Protein AF-A0A2N1LFF6-F1 (afdb_monomer_lite)

Organism: NCBI:txid588596

Foldseek 3Di:
DDPPDPDDDDDDDPVRCVVQQHDDQDDDDPPDDGDDCVNVCSQVCQVVLLVVVVVLLLVPDPDPVVNVVVVVVVVVVVVVVVVVVVVVPDPDDDDDDPPPPPPPPDTSNVSVVVCVVVVRDRPPPVVVVVVVVVVVVVVVVVDPDDPPDDDDD

pLDDT: mean 72.13, std 18.78, range [33.66, 93.94]

Structure (mmCIF, N/CA/C/O backbone):
data_AF-A0A2N1LFF6-F1
#
_entry.id   AF-A0A2N1LFF6-F1
#
loop_
_atom_site.group_PDB
_atom_site.id
_atom_site.type_symbol
_atom_site.label_atom_id
_atom_site.label_alt_id
_atom_site.label_comp_id
_atom_site.label_asym_id
_atom_site.label_entity_id
_atom_site.label_seq_id
_atom_site.pdbx_PDB_ins_code
_atom_site.Cartn_x
_atom_site.Cartn_y
_atom_site.Cartn_z
_atom_site.occupancy
_atom_site.B_iso_or_equiv
_atom_site.auth_seq_id
_atom_site.auth_comp_id
_atom_site.auth_asym_id
_atom_site.auth_atom_id
_atom_site.pdbx_PDB_model_num
ATOM 1 N N . MET A 1 1 ? 0.855 -41.892 -0.087 1.00 40.00 1 MET A N 1
ATOM 2 C CA . MET A 1 1 ? 0.167 -40.890 0.758 1.00 40.00 1 MET A CA 1
ATOM 3 C C . MET A 1 1 ? 0.010 -39.610 -0.053 1.00 40.00 1 MET A C 1
ATOM 5 O O . MET A 1 1 ? 1.020 -39.040 -0.440 1.00 40.00 1 MET A O 1
ATOM 9 N N . LYS A 1 2 ? -1.216 -39.199 -0.403 1.00 41.91 2 LYS A N 1
ATOM 10 C CA . LYS A 1 2 ? -1.457 -37.886 -1.027 1.00 41.91 2 LYS A CA 1
ATOM 11 C C . LYS A 1 2 ? -1.597 -36.867 0.102 1.00 41.91 2 LYS A C 1
ATOM 13 O O . LYS A 1 2 ? -2.499 -37.007 0.920 1.00 41.91 2 LYS A O 1
ATOM 18 N N . ALA A 1 3 ? -0.694 -35.893 0.173 1.00 51.50 3 ALA A N 1
ATOM 19 C CA . ALA A 1 3 ? -0.826 -34.785 1.109 1.00 51.50 3 ALA A CA 1
ATOM 20 C C . ALA A 1 3 ? -2.048 -33.949 0.701 1.00 51.50 3 ALA A C 1
ATOM 22 O O . ALA A 1 3 ? -2.052 -33.303 -0.345 1.00 51.50 3 ALA A O 1
ATOM 23 N N . GLN A 1 4 ? -3.105 -34.007 1.505 1.00 53.53 4 GLN A N 1
ATOM 24 C CA . GLN A 1 4 ? -4.295 -33.179 1.351 1.00 53.53 4 GLN A CA 1
ATOM 25 C C . GLN A 1 4 ? -3.983 -31.807 1.962 1.00 53.53 4 GLN A C 1
ATOM 27 O O . GLN A 1 4 ? -4.332 -31.521 3.104 1.00 53.53 4 GLN A O 1
ATOM 32 N N . SER A 1 5 ? -3.248 -30.960 1.235 1.00 59.81 5 SER A N 1
ATOM 33 C CA . SER A 1 5 ? -3.122 -29.562 1.638 1.00 59.81 5 SER A CA 1
ATOM 34 C C . SER A 1 5 ? -4.411 -28.837 1.244 1.00 59.81 5 SER A C 1
ATOM 36 O O . SER A 1 5 ? -4.750 -28.699 0.073 1.00 59.81 5 SER A O 1
ATOM 38 N N . ASN A 1 6 ? -5.153 -28.347 2.238 1.00 60.97 6 ASN A N 1
ATOM 39 C CA . ASN A 1 6 ? -6.302 -27.449 2.050 1.00 60.97 6 ASN A CA 1
ATOM 40 C C . ASN A 1 6 ? -5.851 -26.028 1.629 1.00 60.97 6 ASN A C 1
ATOM 42 O O . ASN A 1 6 ? -6.483 -25.025 1.957 1.00 60.97 6 ASN A O 1
ATOM 46 N N . TYR A 1 7 ? -4.709 -25.914 0.945 1.00 63.16 7 TYR A N 1
ATOM 47 C CA . TYR A 1 7 ? -4.131 -24.637 0.558 1.00 63.16 7 TYR A CA 1
ATOM 48 C C . TYR A 1 7 ? -4.696 -24.228 -0.799 1.00 63.16 7 TYR A C 1
ATOM 50 O O . TYR A 1 7 ? -4.198 -24.620 -1.854 1.00 63.16 7 TYR A O 1
ATOM 58 N N . LYS A 1 8 ? -5.770 -23.435 -0.780 1.00 69.69 8 LYS A N 1
ATOM 59 C CA . LYS A 1 8 ? -6.286 -22.811 -1.999 1.00 69.69 8 LYS A CA 1
ATOM 60 C C . LYS A 1 8 ? -5.282 -21.752 -2.455 1.00 69.69 8 LYS A C 1
ATOM 62 O O . LYS A 1 8 ? -5.213 -20.668 -1.876 1.00 69.69 8 LYS A O 1
ATOM 67 N N . ALA A 1 9 ? -4.496 -22.080 -3.477 1.00 67.75 9 ALA A N 1
ATOM 68 C CA . ALA A 1 9 ? -3.595 -21.127 -4.107 1.00 67.75 9 ALA A CA 1
ATOM 69 C C . ALA A 1 9 ? -4.382 -19.885 -4.568 1.00 67.75 9 ALA A C 1
ATOM 71 O O . ALA A 1 9 ? -5.473 -19.992 -5.135 1.00 67.75 9 ALA A O 1
ATOM 72 N N . ARG A 1 10 ? -3.841 -18.699 -4.273 1.00 74.81 10 ARG A N 1
ATOM 73 C CA . ARG A 1 10 ? -4.396 -17.416 -4.710 1.00 74.81 10 ARG A CA 1
ATOM 74 C C . ARG A 1 10 ? -3.592 -16.947 -5.911 1.00 74.81 10 ARG A C 1
ATOM 76 O O . ARG A 1 10 ? -2.392 -16.729 -5.790 1.00 74.81 10 ARG A O 1
ATOM 83 N N . TYR A 1 11 ? -4.257 -16.812 -7.049 1.00 84.12 11 TYR A N 1
ATOM 84 C CA . TYR A 1 11 ? -3.649 -16.348 -8.291 1.00 84.12 11 TYR A CA 1
ATOM 85 C C . TYR A 1 11 ? -4.086 -14.911 -8.575 1.00 84.12 11 TYR A C 1
ATOM 87 O O . TYR A 1 11 ? -5.215 -14.527 -8.268 1.00 84.12 11 TYR A O 1
ATOM 95 N N . ILE A 1 12 ? -3.194 -14.130 -9.175 1.00 85.19 12 ILE A N 1
ATOM 96 C CA . ILE A 1 12 ? -3.462 -12.796 -9.712 1.00 85.19 12 ILE A CA 1
ATOM 97 C C . ILE A 1 12 ? -2.882 -12.749 -11.126 1.00 85.19 12 ILE A C 1
ATOM 99 O O . ILE A 1 12 ? -1.797 -13.286 -11.357 1.00 85.19 12 ILE A O 1
ATOM 103 N N . CYS A 1 13 ? -3.606 -12.176 -12.088 1.00 91.81 13 CYS A N 1
ATOM 104 C CA . CYS A 1 13 ? -3.048 -11.995 -13.426 1.00 91.81 13 CYS A CA 1
ATOM 105 C C . CYS A 1 13 ? -2.014 -10.859 -13.431 1.00 91.81 13 CYS A C 1
ATOM 107 O O . CYS A 1 13 ? -2.028 -9.992 -12.555 1.00 91.81 13 CYS A O 1
ATOM 109 N N . CYS A 1 14 ? -1.139 -10.858 -14.437 1.00 88.31 14 CYS A N 1
ATOM 110 C CA . CYS A 1 14 ? -0.103 -9.843 -14.619 1.00 88.31 14 CYS A CA 1
ATOM 111 C C . CYS A 1 14 ? -0.672 -8.417 -14.604 1.00 88.31 14 CYS A C 1
ATOM 113 O O . CYS A 1 14 ? -0.191 -7.582 -13.844 1.00 88.31 14 CYS A O 1
ATOM 115 N N . ASP A 1 15 ? -1.756 -8.175 -15.343 1.00 87.50 15 ASP A N 1
ATOM 116 C CA . ASP A 1 15 ? -2.363 -6.844 -15.446 1.00 87.50 15 ASP A CA 1
ATOM 117 C C . ASP A 1 15 ? -2.910 -6.351 -14.099 1.00 87.50 15 ASP A C 1
ATOM 119 O O . ASP A 1 15 ? -2.725 -5.195 -13.720 1.00 87.50 15 ASP A O 1
ATOM 123 N N . CYS A 1 16 ? -3.568 -7.230 -13.334 1.00 88.50 16 CYS A N 1
ATOM 124 C CA . CYS A 1 16 ? -4.052 -6.887 -11.998 1.00 88.50 16 CYS A CA 1
ATOM 125 C C . CYS A 1 16 ? -2.901 -6.677 -11.012 1.00 88.50 16 CYS A C 1
ATOM 127 O O . CYS A 1 16 ? -3.003 -5.808 -10.151 1.00 88.50 16 CYS A O 1
ATOM 129 N N . TYR A 1 17 ? -1.827 -7.460 -11.121 1.00 88.94 17 TYR A N 1
ATOM 130 C CA . TYR A 1 17 ? -0.636 -7.294 -10.295 1.00 88.94 17 TYR A CA 1
ATOM 131 C C . TYR A 1 17 ? -0.012 -5.913 -10.514 1.00 88.94 17 TYR A C 1
ATOM 133 O O . TYR A 1 17 ? 0.189 -5.181 -9.547 1.00 88.94 17 TYR A O 1
ATOM 141 N N . GLU A 1 18 ? 0.193 -5.510 -11.770 1.00 87.56 18 GLU A N 1
ATOM 142 C CA . GLU A 1 18 ? 0.761 -4.197 -12.091 1.00 87.56 18 GLU A CA 1
ATOM 143 C C . GLU A 1 18 ? -0.175 -3.042 -11.718 1.00 87.56 18 GLU A C 1
ATOM 145 O O . GLU A 1 18 ? 0.254 -2.069 -11.096 1.00 87.56 18 GLU A O 1
ATOM 150 N N . LYS A 1 19 ? -1.483 -3.176 -11.982 1.00 86.69 19 LYS A N 1
ATOM 151 C CA . LYS A 1 19 ? -2.498 -2.187 -11.572 1.00 86.69 19 LYS A CA 1
ATOM 152 C C . LYS A 1 19 ? -2.515 -1.948 -10.061 1.00 86.69 19 LYS A C 1
ATOM 154 O O . LYS A 1 19 ? -2.830 -0.850 -9.602 1.00 86.69 19 LYS A O 1
ATOM 159 N N . GLU A 1 20 ? -2.202 -2.971 -9.275 1.00 87.31 20 GLU A N 1
ATOM 160 C CA . GLU A 1 20 ? -2.190 -2.887 -7.818 1.00 87.31 20 GLU A CA 1
ATOM 161 C C . GLU A 1 20 ? -0.843 -2.425 -7.240 1.00 87.31 20 GLU A C 1
ATOM 163 O O . GLU A 1 20 ? -0.693 -2.402 -6.021 1.00 87.31 20 GLU A O 1
ATOM 168 N N . GLY A 1 21 ? 0.095 -1.975 -8.080 1.00 86.44 21 GLY A N 1
ATOM 169 C CA . GLY A 1 21 ? 1.402 -1.452 -7.662 1.00 86.44 21 GLY A CA 1
ATOM 170 C C . GLY A 1 21 ? 2.498 -2.515 -7.601 1.00 86.44 21 GLY A C 1
ATOM 171 O O . GLY A 1 21 ? 3.497 -2.337 -6.912 1.00 86.44 21 GLY A O 1
ATOM 172 N N . GLY A 1 22 ? 2.281 -3.666 -8.238 1.00 87.62 22 GLY A N 1
ATOM 173 C CA . GLY A 1 22 ? 3.325 -4.649 -8.486 1.00 87.62 22 GLY A CA 1
ATOM 174 C C . GLY A 1 22 ? 4.128 -4.264 -9.725 1.00 87.62 22 GLY A C 1
ATOM 175 O O . GLY A 1 22 ? 3.641 -3.539 -10.590 1.00 87.62 22 GLY A O 1
ATOM 176 N N . HIS A 1 23 ? 5.351 -4.771 -9.859 1.00 87.00 23 HIS A N 1
ATOM 177 C CA . HIS A 1 23 ? 6.142 -4.549 -11.068 1.00 87.00 23 HIS A CA 1
ATOM 178 C C . HIS A 1 23 ? 6.769 -5.846 -11.538 1.00 87.00 23 HIS A C 1
ATOM 180 O O . HIS A 1 23 ? 7.532 -6.490 -10.817 1.00 87.00 23 HIS A O 1
ATOM 186 N N . LEU A 1 24 ? 6.428 -6.247 -12.759 1.00 85.31 24 LEU A N 1
ATOM 187 C CA . LEU A 1 24 ? 7.022 -7.424 -13.363 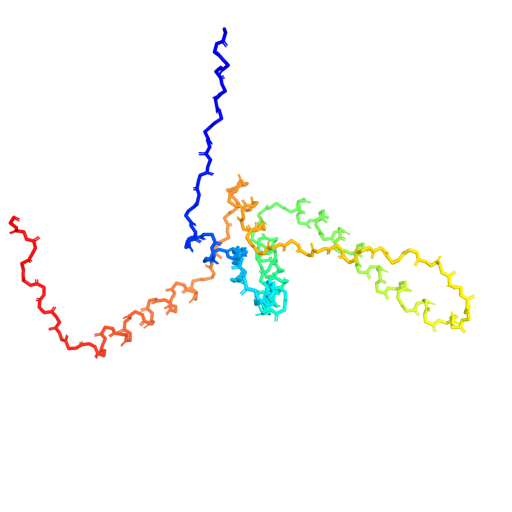1.00 85.31 24 LEU A CA 1
ATOM 188 C C . LEU A 1 24 ? 8.423 -7.079 -13.852 1.00 85.31 24 LEU A C 1
ATOM 190 O O . LEU A 1 24 ? 8.637 -6.103 -14.574 1.00 85.31 24 LEU A O 1
ATOM 194 N N . TYR A 1 25 ? 9.387 -7.917 -13.489 1.00 83.50 25 TYR A N 1
ATOM 195 C CA . TYR A 1 25 ? 10.707 -7.836 -14.086 1.00 83.50 25 TYR A CA 1
ATOM 196 C C . TYR A 1 25 ? 10.635 -8.285 -15.547 1.00 83.50 25 TYR A C 1
ATOM 198 O O . TYR A 1 25 ? 10.285 -9.430 -15.849 1.00 83.50 25 TYR A O 1
ATOM 206 N N . LYS A 1 26 ? 11.001 -7.388 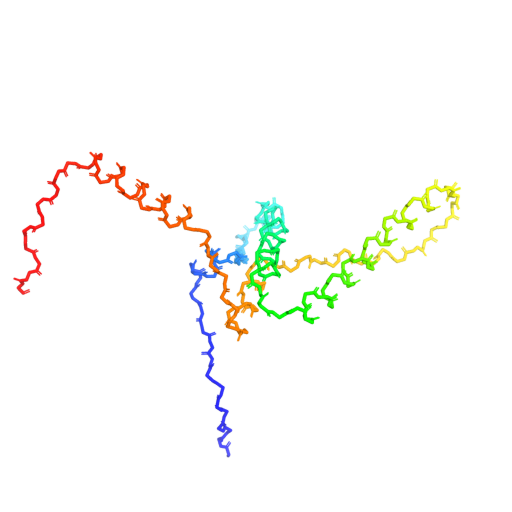-16.464 1.00 81.56 26 LYS A N 1
ATOM 207 C CA . LYS A 1 26 ? 11.075 -7.689 -17.892 1.00 81.56 26 LYS A CA 1
ATOM 208 C C . LYS A 1 26 ? 12.528 -7.934 -18.271 1.00 81.56 26 LYS A C 1
ATOM 210 O O . LYS A 1 26 ? 13.332 -7.009 -18.329 1.00 81.56 26 LYS A O 1
ATOM 215 N N . LYS A 1 27 ? 12.869 -9.196 -18.537 1.00 81.69 27 LYS A N 1
ATOM 216 C CA . LYS A 1 27 ? 14.231 -9.570 -18.930 1.00 81.69 27 LYS A CA 1
ATOM 217 C C . LYS A 1 27 ? 14.630 -8.819 -20.214 1.00 81.69 27 LYS A C 1
ATOM 219 O O . LYS A 1 27 ? 13.914 -8.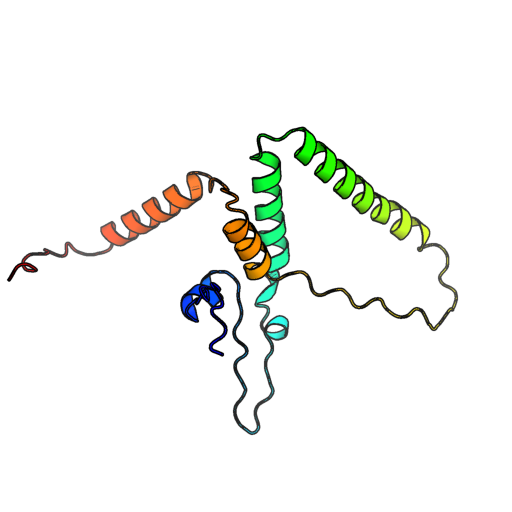939 -21.214 1.00 81.69 27 LYS A O 1
ATOM 224 N N . PRO A 1 28 ? 15.758 -8.086 -20.231 1.00 82.19 28 PRO A N 1
ATOM 225 C CA . PRO A 1 28 ? 16.252 -7.483 -21.461 1.00 82.19 28 PRO A CA 1
ATOM 226 C C . PRO A 1 28 ? 16.670 -8.580 -22.453 1.00 82.19 28 PRO A C 1
ATOM 228 O O . PRO A 1 28 ? 17.146 -9.653 -22.072 1.00 82.19 28 PRO A O 1
ATOM 231 N N . GLY A 1 29 ? 16.494 -8.314 -23.748 1.00 84.75 29 GLY A N 1
ATOM 232 C CA . GLY A 1 29 ? 17.029 -9.180 -24.803 1.00 84.75 29 GLY A CA 1
ATOM 233 C C . GLY A 1 29 ? 18.562 -9.262 -24.757 1.00 84.75 29 GLY A C 1
ATOM 234 O O . GLY A 1 29 ? 19.220 -8.449 -24.109 1.00 84.75 29 GLY A O 1
ATOM 235 N N . ARG A 1 30 ? 19.149 -10.234 -25.467 1.00 88.25 30 ARG A N 1
ATOM 236 C CA . ARG A 1 30 ? 20.616 -10.366 -25.562 1.00 88.25 30 ARG A CA 1
ATOM 237 C C . ARG A 1 30 ? 21.249 -9.048 -26.034 1.00 88.25 30 ARG A C 1
ATOM 239 O O . ARG A 1 30 ? 20.743 -8.427 -26.964 1.00 88.25 30 ARG A O 1
ATOM 246 N N . GLY A 1 31 ? 22.338 -8.638 -25.384 1.00 86.31 31 GLY A N 1
ATOM 247 C CA . GLY A 1 31 ? 23.069 -7.405 -25.701 1.00 86.31 31 GLY A CA 1
ATOM 248 C C . GLY A 1 31 ? 22.422 -6.106 -25.204 1.00 86.31 31 GLY A C 1
ATOM 249 O O . GLY A 1 31 ? 22.979 -5.041 -25.443 1.00 86.31 31 GLY A O 1
ATOM 250 N N . LYS A 1 32 ? 21.273 -6.163 -24.514 1.00 84.00 32 LYS A N 1
ATOM 251 C CA . LYS A 1 32 ? 20.627 -4.988 -23.910 1.00 84.00 32 LYS A CA 1
ATOM 252 C C . LYS A 1 32 ? 20.889 -4.927 -22.406 1.00 84.00 32 LYS A C 1
ATOM 254 O O . LYS A 1 32 ? 20.925 -5.958 -21.736 1.00 84.00 32 LYS A O 1
ATOM 259 N N . ILE A 1 33 ? 21.034 -3.711 -21.885 1.00 79.81 33 ILE A N 1
ATOM 260 C CA . ILE A 1 33 ? 21.172 -3.452 -20.447 1.00 79.81 33 ILE A CA 1
ATOM 261 C C . ILE A 1 33 ? 19.836 -3.762 -19.762 1.00 79.81 33 ILE A C 1
ATOM 263 O O . ILE A 1 33 ? 18.770 -3.441 -20.291 1.00 79.81 33 ILE A O 1
ATOM 267 N N . ALA A 1 34 ? 19.893 -4.408 -18.597 1.00 77.12 34 ALA A N 1
ATOM 268 C CA . ALA A 1 34 ? 18.716 -4.625 -17.769 1.00 77.12 34 ALA A CA 1
ATOM 269 C C . ALA A 1 34 ? 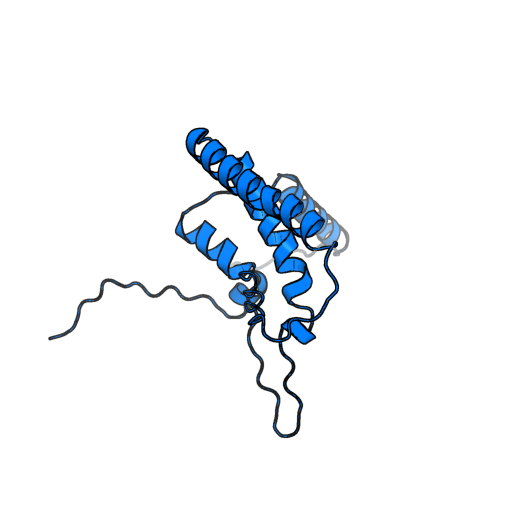18.248 -3.295 -17.182 1.00 77.12 34 ALA A C 1
ATOM 271 O O . ALA A 1 34 ? 18.961 -2.689 -16.386 1.00 77.12 34 ALA A O 1
ATOM 272 N N . SER A 1 35 ? 17.045 -2.865 -17.549 1.00 75.06 35 SER A N 1
ATOM 273 C CA . SER A 1 35 ? 16.325 -1.878 -16.760 1.00 75.06 35 SER A CA 1
ATOM 274 C C . SER A 1 35 ? 15.697 -2.585 -15.559 1.00 75.06 35 SER A C 1
ATOM 276 O O . SER A 1 35 ? 15.227 -3.724 -15.649 1.00 75.06 35 SER A O 1
ATOM 278 N N . ASN A 1 36 ? 15.761 -1.941 -14.399 1.00 78.44 36 ASN A N 1
ATOM 279 C CA . ASN A 1 36 ? 15.064 -2.393 -13.203 1.00 78.44 36 ASN A CA 1
ATOM 280 C C . ASN A 1 36 ? 14.005 -1.349 -12.826 1.00 78.44 36 ASN A C 1
ATOM 282 O O . ASN A 1 36 ? 14.079 -0.193 -13.240 1.00 78.44 36 ASN A O 1
ATOM 286 N N . CYS A 1 37 ? 13.006 -1.766 -12.054 1.00 78.44 37 CYS A N 1
ATOM 287 C CA . CYS A 1 37 ? 11.878 -0.920 -11.663 1.00 78.44 37 CYS A CA 1
ATOM 288 C C . CYS A 1 37 ? 12.293 0.354 -10.907 1.00 78.44 37 CYS A C 1
ATOM 290 O O . CYS A 1 37 ? 11.579 1.350 -10.966 1.00 78.44 37 CYS A O 1
ATOM 292 N N . HIS A 1 38 ? 13.445 0.338 -10.233 1.00 77.50 38 HIS A N 1
ATOM 293 C CA . HIS A 1 38 ? 13.979 1.500 -9.532 1.00 77.50 38 HIS A CA 1
ATOM 294 C C . HIS A 1 38 ? 14.535 2.546 -10.509 1.00 77.50 38 HIS A C 1
ATOM 296 O O . HIS A 1 38 ? 14.163 3.710 -10.433 1.00 77.50 38 HIS A O 1
ATOM 302 N N . LEU A 1 39 ? 15.342 2.120 -11.487 1.00 79.75 39 LEU A N 1
ATOM 303 C CA . LEU A 1 39 ? 15.867 2.982 -12.556 1.00 79.75 39 LEU A CA 1
ATOM 304 C C . LEU A 1 39 ? 14.759 3.550 -13.451 1.00 79.75 39 LEU A C 1
ATOM 306 O O . LEU A 1 39 ? 14.920 4.613 -14.037 1.00 79.75 39 LEU A O 1
ATOM 310 N N . GLU A 1 40 ? 13.643 2.835 -13.570 1.00 80.81 40 GLU A N 1
ATOM 311 C CA . GLU A 1 40 ? 12.470 3.269 -14.332 1.00 80.81 40 GLU A CA 1
ATOM 312 C C . GLU A 1 40 ? 11.529 4.189 -13.530 1.00 80.81 40 GLU A C 1
ATOM 314 O O . GLU A 1 40 ? 10.452 4.516 -14.025 1.00 80.81 40 GLU A O 1
ATOM 319 N N . GLY A 1 41 ? 11.880 4.561 -12.291 1.00 80.94 41 GLY A N 1
ATOM 320 C CA . GLY A 1 41 ? 11.062 5.437 -11.443 1.00 80.94 41 GLY A CA 1
ATOM 321 C C . GLY A 1 41 ? 9.716 4.830 -11.025 1.00 80.94 41 GLY A C 1
ATOM 322 O O . GLY A 1 41 ? 8.839 5.520 -10.510 1.00 80.94 41 GLY A O 1
ATOM 323 N N . LYS A 1 42 ? 9.513 3.519 -11.216 1.00 81.56 42 LYS A N 1
ATOM 324 C CA . LYS A 1 42 ? 8.204 2.870 -11.014 1.00 81.56 42 LYS A CA 1
ATOM 325 C C . LYS A 1 42 ? 7.731 2.880 -9.559 1.00 81.56 42 LYS A C 1
ATOM 327 O O . LYS A 1 42 ? 6.532 2.807 -9.317 1.00 81.56 42 LYS A O 1
ATOM 332 N N . HIS A 1 43 ? 8.664 3.023 -8.622 1.00 83.81 43 HIS A N 1
ATOM 333 C CA . HIS A 1 43 ? 8.411 3.028 -7.181 1.00 83.81 43 HIS A CA 1
ATOM 334 C C . HIS A 1 43 ? 8.390 4.426 -6.547 1.00 83.81 43 HIS A C 1
ATOM 336 O O . HIS A 1 43 ? 8.231 4.531 -5.334 1.00 83.81 43 HIS A O 1
ATOM 342 N N . GLU A 1 44 ? 8.536 5.509 -7.319 1.00 84.69 44 GLU A N 1
ATOM 343 C CA . GLU A 1 44 ? 8.627 6.874 -6.765 1.00 84.69 44 GLU A CA 1
ATOM 344 C C . GLU A 1 44 ? 7.409 7.254 -5.911 1.00 84.69 44 GLU A C 1
ATOM 346 O O . GLU A 1 44 ? 7.523 7.983 -4.928 1.00 84.69 44 GLU A O 1
ATOM 351 N N . GLN A 1 45 ? 6.236 6.716 -6.253 1.00 86.62 45 GLN A N 1
ATOM 352 C CA . GLN A 1 45 ? 4.989 6.992 -5.541 1.00 86.62 45 GLN A CA 1
ATOM 353 C C . GLN A 1 45 ? 4.620 5.934 -4.496 1.00 86.62 45 GLN A C 1
ATOM 355 O O . GLN A 1 45 ? 3.633 6.126 -3.783 1.00 86.62 45 GLN A O 1
ATOM 360 N N . ASP A 1 46 ? 5.365 4.831 -4.387 1.00 87.44 46 ASP A N 1
ATOM 361 C CA . ASP A 1 46 ? 5.008 3.724 -3.491 1.00 87.44 46 ASP A CA 1
ATOM 362 C C . ASP A 1 46 ? 5.021 4.161 -2.033 1.00 87.44 46 ASP A C 1
ATOM 364 O O . ASP A 1 46 ? 4.094 3.839 -1.289 1.00 87.44 46 ASP A O 1
ATOM 368 N N . LEU A 1 47 ? 6.032 4.943 -1.645 1.00 88.12 47 LEU A N 1
ATOM 369 C CA . LEU A 1 47 ? 6.146 5.488 -0.297 1.00 88.12 47 LEU A CA 1
ATOM 370 C C . LEU A 1 47 ? 4.934 6.362 0.043 1.00 88.12 47 LEU A C 1
ATOM 372 O O . LEU A 1 47 ? 4.231 6.090 1.014 1.00 88.12 47 LEU A O 1
ATOM 376 N N . ILE A 1 48 ? 4.664 7.377 -0.782 1.00 90.94 48 ILE A N 1
ATOM 377 C CA . ILE A 1 48 ? 3.591 8.350 -0.537 1.00 90.94 48 ILE A CA 1
ATOM 378 C C . ILE A 1 48 ? 2.231 7.644 -0.497 1.00 90.94 48 ILE A C 1
ATOM 380 O O . ILE A 1 48 ? 1.493 7.787 0.475 1.00 90.94 48 ILE A O 1
ATOM 384 N N . LYS A 1 49 ? 1.924 6.799 -1.489 1.00 91.50 49 LYS A N 1
ATOM 385 C CA . LYS A 1 49 ? 0.646 6.070 -1.550 1.00 91.50 49 LYS A CA 1
ATOM 386 C C . LYS A 1 49 ? 0.471 5.096 -0.389 1.00 91.50 49 LYS A C 1
ATOM 388 O O . LYS A 1 49 ? -0.640 4.936 0.112 1.00 91.50 49 LYS A O 1
ATOM 393 N N . SER A 1 50 ? 1.545 4.441 0.047 1.00 91.00 50 SER A N 1
ATOM 394 C CA . SER A 1 50 ? 1.493 3.538 1.201 1.00 91.00 50 SER A CA 1
ATOM 395 C C . SER A 1 50 ? 1.226 4.306 2.492 1.00 91.00 50 SER A C 1
ATOM 397 O O . SER A 1 50 ? 0.387 3.881 3.286 1.00 91.00 50 SER A O 1
ATOM 399 N N . LEU A 1 51 ? 1.873 5.459 2.683 1.00 92.44 51 LEU A N 1
ATOM 400 C CA . LEU A 1 51 ? 1.635 6.334 3.832 1.00 92.44 51 LEU A CA 1
ATOM 401 C C . LEU A 1 51 ? 0.207 6.891 3.838 1.00 92.44 51 LEU A C 1
ATOM 403 O O . LEU A 1 51 ? -0.452 6.854 4.875 1.00 92.44 51 LEU A O 1
ATOM 407 N N . GLU A 1 52 ? -0.313 7.332 2.692 1.00 93.12 52 GLU A N 1
ATOM 408 C CA . GLU A 1 52 ? -1.707 7.771 2.556 1.00 93.12 52 GLU A CA 1
ATOM 409 C C . GLU A 1 52 ? -2.695 6.660 2.924 1.00 93.12 52 GLU A C 1
ATOM 411 O O . GLU A 1 52 ? -3.657 6.894 3.660 1.00 93.12 52 GLU A O 1
ATOM 416 N N . LEU A 1 53 ? -2.454 5.441 2.435 1.00 92.06 53 LEU A N 1
ATOM 417 C CA . LEU A 1 53 ? -3.294 4.280 2.715 1.00 92.06 53 LEU A CA 1
ATOM 418 C C . LEU A 1 53 ? -3.286 3.936 4.210 1.00 92.06 53 LEU A C 1
ATOM 420 O O . LEU A 1 53 ? -4.345 3.738 4.811 1.00 92.06 53 LEU A O 1
ATOM 424 N N . MET A 1 54 ? -2.100 3.912 4.820 1.00 91.94 54 MET A N 1
ATOM 425 C CA . MET A 1 54 ? -1.926 3.685 6.254 1.00 91.94 54 MET A CA 1
ATOM 426 C C . MET A 1 54 ? -2.645 4.759 7.069 1.00 91.94 54 MET A C 1
ATOM 428 O O . MET A 1 54 ? -3.417 4.421 7.963 1.00 91.94 54 MET A O 1
ATOM 432 N N . ASN A 1 55 ? -2.462 6.035 6.725 1.00 92.31 55 ASN A N 1
ATOM 433 C CA . ASN A 1 55 ? -3.110 7.152 7.404 1.00 92.31 55 ASN A CA 1
ATOM 434 C C . ASN A 1 55 ? -4.642 7.038 7.355 1.00 92.31 55 ASN A C 1
ATOM 436 O O . ASN A 1 55 ? -5.301 7.070 8.395 1.00 92.31 55 ASN A O 1
ATOM 440 N N . LYS A 1 56 ? -5.215 6.812 6.162 1.00 91.81 56 LYS A N 1
ATOM 441 C CA . LYS A 1 56 ? -6.666 6.622 5.992 1.00 91.81 56 LYS A CA 1
ATOM 442 C C . LYS A 1 56 ? -7.185 5.480 6.864 1.00 91.81 56 LYS A C 1
ATOM 444 O O . LYS A 1 56 ? -8.197 5.638 7.545 1.00 91.81 56 LYS A O 1
ATOM 449 N N . TRP A 1 57 ? -6.482 4.348 6.893 1.00 91.38 57 TRP A N 1
ATOM 450 C CA . TRP A 1 57 ? -6.868 3.216 7.731 1.00 91.38 57 TRP A CA 1
ATOM 451 C C . TRP A 1 57 ? -6.818 3.538 9.226 1.00 91.38 57 TRP A C 1
ATOM 453 O O . TRP A 1 57 ? -7.802 3.293 9.926 1.00 91.38 57 TRP A O 1
ATOM 463 N N . ILE A 1 58 ? -5.720 4.127 9.704 1.00 91.56 58 ILE A N 1
ATOM 464 C CA . ILE A 1 58 ? -5.519 4.479 11.117 1.00 91.56 58 ILE A CA 1
ATOM 465 C C . ILE A 1 58 ? -6.604 5.444 11.603 1.00 91.56 58 ILE A C 1
ATOM 467 O O . ILE A 1 58 ? -7.131 5.274 12.702 1.00 91.56 58 ILE A O 1
ATOM 471 N N . ILE A 1 59 ? -6.983 6.422 10.782 1.00 89.38 59 ILE A N 1
ATOM 472 C CA . ILE A 1 59 ? -8.054 7.367 11.115 1.00 89.38 59 ILE A CA 1
ATOM 473 C C . ILE A 1 59 ? -9.421 6.668 11.107 1.00 89.38 59 ILE A C 1
ATOM 475 O O . ILE A 1 59 ? -10.230 6.889 12.003 1.00 89.38 59 ILE A O 1
ATOM 479 N N . SER A 1 60 ? -9.677 5.805 10.121 1.00 87.94 60 SER A N 1
ATOM 480 C CA . SER A 1 60 ? -10.979 5.144 9.944 1.00 87.94 60 SER A CA 1
ATOM 481 C C . SER A 1 60 ? -11.273 4.014 10.939 1.00 87.94 60 SER A C 1
ATOM 483 O O . SER A 1 60 ? -12.425 3.598 11.068 1.00 87.94 60 SER A O 1
ATOM 485 N N . THR A 1 61 ? -10.260 3.472 11.624 1.00 85.31 61 THR A N 1
ATOM 486 C CA . THR A 1 61 ? -10.474 2.346 12.541 1.00 85.31 61 THR A CA 1
ATOM 487 C C . THR A 1 61 ? -11.205 2.794 13.807 1.00 85.31 61 THR A C 1
ATOM 489 O O . THR A 1 61 ? -10.815 3.749 14.467 1.00 85.31 61 THR A O 1
ATOM 492 N N . ASN A 1 62 ? -12.249 2.064 14.208 1.00 85.88 62 ASN A N 1
ATOM 493 C CA . ASN A 1 62 ? -12.992 2.349 15.444 1.00 85.88 62 ASN A CA 1
ATOM 494 C C . ASN A 1 62 ? -12.327 1.742 16.702 1.00 85.88 62 ASN A C 1
ATOM 496 O O . ASN A 1 62 ? -12.943 1.616 17.759 1.00 85.88 62 ASN A O 1
ATOM 500 N N . ASN A 1 63 ? -11.073 1.292 16.595 1.00 89.81 63 ASN A N 1
ATOM 501 C CA . ASN A 1 63 ? -10.341 0.674 17.695 1.00 89.81 63 ASN A CA 1
ATOM 502 C C . ASN A 1 63 ? -9.352 1.670 18.319 1.00 89.81 63 ASN A C 1
ATOM 504 O O . ASN A 1 63 ? -8.188 1.748 17.921 1.00 89.81 63 ASN A O 1
ATOM 508 N N . LYS A 1 64 ? -9.808 2.386 19.354 1.00 93.12 64 LYS A N 1
ATOM 509 C CA . LYS A 1 64 ? -9.003 3.386 20.077 1.00 93.12 64 LYS A CA 1
ATOM 510 C C . LYS A 1 64 ? -7.715 2.809 20.675 1.00 93.12 64 LYS A C 1
ATOM 512 O O . LYS A 1 64 ? -6.689 3.483 20.690 1.00 93.12 64 LYS A O 1
ATOM 517 N N . GLN A 1 65 ? -7.740 1.562 21.152 1.00 93.94 65 GLN A N 1
ATOM 518 C CA . GLN A 1 65 ? -6.548 0.918 21.711 1.00 93.94 65 GLN A CA 1
ATOM 519 C C . GLN A 1 65 ? -5.496 0.662 20.625 1.00 93.94 65 GLN A C 1
ATOM 521 O O . GLN A 1 65 ? -4.308 0.880 20.857 1.00 93.94 65 GLN A O 1
ATOM 526 N N . LEU A 1 66 ? -5.923 0.224 19.438 1.00 90.88 66 LEU A N 1
ATOM 527 C CA . LEU A 1 66 ? -5.043 0.061 18.284 1.00 90.88 66 LEU A CA 1
ATOM 528 C C . LEU A 1 66 ? -4.471 1.409 17.833 1.00 90.88 66 LEU A C 1
ATOM 530 O O . LEU A 1 66 ? -3.262 1.510 17.657 1.00 90.88 66 LEU A O 1
ATOM 534 N N . GLN A 1 67 ? -5.309 2.443 17.715 1.00 92.06 67 GLN A N 1
ATOM 535 C CA . GLN A 1 67 ? -4.861 3.797 17.366 1.00 92.06 67 GLN A CA 1
ATOM 536 C C . GLN A 1 67 ? -3.805 4.312 18.347 1.00 92.06 67 GLN A C 1
ATOM 538 O O . GLN A 1 67 ? -2.773 4.813 17.917 1.00 92.06 67 GLN A O 1
ATOM 543 N N . MET A 1 68 ? -4.010 4.116 19.654 1.00 93.31 68 MET A N 1
ATOM 544 C CA . MET A 1 68 ? -3.041 4.510 20.680 1.00 93.31 68 MET A CA 1
ATOM 545 C C . MET A 1 68 ? -1.714 3.752 20.546 1.00 93.31 68 MET A C 1
ATOM 547 O O . MET A 1 68 ? -0.646 4.351 20.642 1.00 93.31 68 MET A O 1
ATOM 551 N N . LYS A 1 69 ? -1.760 2.437 20.287 1.00 93.69 69 LYS A N 1
ATOM 552 C CA . LYS A 1 69 ? -0.546 1.638 20.049 1.00 93.69 69 LYS A CA 1
ATOM 553 C C . LYS A 1 69 ? 0.223 2.138 18.829 1.00 93.69 69 LYS A C 1
ATOM 555 O O . LYS A 1 69 ? 1.436 2.287 18.903 1.00 93.69 69 LYS A O 1
ATOM 560 N N . ILE A 1 70 ? -0.479 2.410 17.732 1.00 92.56 70 ILE A N 1
ATOM 561 C CA . ILE A 1 70 ? 0.126 2.927 16.503 1.00 92.56 70 ILE A CA 1
ATOM 562 C C . ILE A 1 70 ? 0.725 4.317 16.742 1.00 92.56 70 ILE A C 1
ATOM 564 O O . ILE A 1 70 ? 1.860 4.554 16.345 1.00 92.56 70 ILE A O 1
ATOM 568 N N . LEU A 1 71 ? 0.008 5.210 17.430 1.00 91.44 71 LEU A N 1
ATOM 569 C CA . LEU A 1 71 ? 0.509 6.540 17.772 1.00 91.44 71 LEU A CA 1
ATOM 570 C C . LEU A 1 71 ? 1.804 6.455 18.584 1.00 91.44 71 LEU A C 1
ATOM 572 O O . LEU A 1 71 ? 2.771 7.124 18.244 1.00 91.44 71 LEU A O 1
ATOM 576 N N . ASN A 1 72 ? 1.857 5.593 19.601 1.00 91.25 72 ASN A N 1
ATOM 577 C CA . ASN A 1 72 ? 3.071 5.403 20.397 1.00 91.25 72 ASN A CA 1
ATOM 578 C C . ASN A 1 72 ? 4.247 4.896 19.548 1.00 91.25 72 ASN A C 1
ATOM 580 O O . ASN A 1 72 ? 5.360 5.387 19.712 1.00 91.25 72 ASN A O 1
ATOM 584 N N . LEU A 1 73 ? 4.005 3.974 18.606 1.00 90.88 73 LEU A N 1
ATOM 585 C CA . LEU A 1 73 ? 5.033 3.524 17.660 1.00 90.88 73 LEU A CA 1
ATOM 586 C C . LEU A 1 73 ? 5.530 4.670 16.764 1.00 90.88 73 LEU A C 1
ATOM 588 O O . LEU A 1 73 ? 6.732 4.787 16.541 1.00 90.88 73 LEU A O 1
ATOM 592 N N . MET A 1 74 ? 4.633 5.538 16.282 1.00 89.56 74 MET A N 1
ATOM 593 C CA . MET A 1 74 ? 5.029 6.718 15.504 1.00 89.56 74 MET A CA 1
ATOM 594 C C . MET A 1 74 ? 5.824 7.718 16.343 1.00 89.56 74 MET A C 1
ATOM 596 O O . MET A 1 74 ? 6.820 8.244 15.866 1.00 89.56 74 MET A O 1
ATOM 600 N N . VAL A 1 75 ? 5.422 7.963 17.593 1.00 88.12 75 VAL A N 1
ATOM 601 C CA . VAL A 1 75 ? 6.161 8.840 18.513 1.00 88.12 75 VAL A CA 1
ATOM 602 C C . VAL A 1 75 ? 7.581 8.319 18.725 1.00 88.12 75 VAL A C 1
ATOM 604 O O . VAL A 1 75 ? 8.518 9.108 18.674 1.00 88.12 75 VAL A O 1
ATOM 607 N N . SER A 1 76 ? 7.765 7.005 18.884 1.00 84.69 76 SER A N 1
ATOM 608 C CA . SER A 1 76 ? 9.102 6.401 18.936 1.00 84.69 76 SER A CA 1
ATOM 609 C C . SER A 1 76 ? 9.895 6.621 17.647 1.00 84.69 76 SER A C 1
ATOM 611 O O . SER A 1 76 ? 11.075 6.941 17.715 1.00 84.69 76 SER A O 1
ATOM 613 N N . ALA A 1 77 ? 9.267 6.522 16.473 1.00 83.38 77 ALA A N 1
ATOM 614 C CA . ALA A 1 77 ? 9.938 6.833 15.209 1.00 83.38 77 ALA A CA 1
ATOM 615 C C . ALA A 1 77 ? 10.332 8.320 15.103 1.00 83.38 77 ALA A C 1
ATOM 617 O O . ALA A 1 77 ? 11.405 8.635 14.604 1.00 83.38 77 ALA A O 1
ATOM 618 N N . LEU A 1 78 ? 9.518 9.241 15.630 1.00 83.06 78 LEU A N 1
ATOM 619 C CA . LEU A 1 78 ? 9.846 10.672 15.670 1.00 83.06 78 LEU A CA 1
ATOM 620 C C . LEU A 1 78 ? 11.040 10.985 16.582 1.00 83.06 78 LEU A C 1
ATOM 622 O O . LEU A 1 78 ? 11.696 12.002 16.381 1.00 83.06 78 LEU A O 1
ATOM 626 N N . GLN A 1 79 ? 11.364 10.124 17.552 1.00 79.44 79 GLN A N 1
ATOM 627 C CA . GLN A 1 79 ? 12.564 10.295 18.378 1.00 79.44 79 GLN A CA 1
ATOM 628 C C . GLN A 1 79 ? 13.861 10.159 17.566 1.00 79.44 79 GLN A C 1
ATOM 630 O O . GLN A 1 79 ? 14.871 10.724 17.976 1.00 79.44 79 GLN A O 1
ATOM 635 N N . ILE A 1 80 ? 13.831 9.500 16.400 1.00 76.69 80 ILE A N 1
ATOM 636 C CA . ILE A 1 80 ? 14.966 9.443 15.461 1.00 76.69 80 ILE A CA 1
ATOM 637 C C . ILE A 1 80 ? 15.358 10.855 14.997 1.00 76.69 80 ILE A C 1
ATOM 639 O O . ILE A 1 80 ? 16.539 11.167 14.884 1.00 76.69 80 ILE A O 1
ATOM 643 N N . LEU A 1 81 ? 14.388 11.765 14.852 1.00 68.31 81 LEU A N 1
ATOM 644 C CA . LEU A 1 81 ? 14.667 13.161 14.495 1.00 68.31 81 LEU A CA 1
ATOM 645 C C . LEU A 1 81 ? 15.525 13.873 15.556 1.00 68.31 81 LEU A C 1
ATOM 647 O O . LEU A 1 81 ? 16.242 14.817 15.239 1.00 68.31 81 LEU A O 1
ATOM 651 N N . ASN A 1 82 ? 15.489 13.430 16.818 1.00 63.06 82 ASN A N 1
ATOM 652 C CA . ASN A 1 82 ? 16.361 13.972 17.861 1.00 63.06 82 ASN A CA 1
ATOM 653 C C . ASN A 1 82 ? 17.780 13.381 17.814 1.00 63.06 82 ASN A C 1
ATOM 655 O O . ASN A 1 82 ? 18.708 14.058 18.250 1.00 63.06 82 ASN A O 1
ATOM 659 N N . SER A 1 83 ? 17.975 12.154 17.312 1.00 59.28 83 SER A N 1
ATOM 660 C CA . SER A 1 83 ? 19.318 11.566 17.180 1.00 59.28 83 SER A CA 1
ATOM 661 C C . SER A 1 83 ? 20.066 12.119 15.970 1.00 59.28 83 SER A C 1
ATOM 663 O O . SER A 1 83 ? 21.234 12.469 16.101 1.00 59.28 83 SER A O 1
ATOM 665 N N . GLU A 1 84 ? 19.383 12.318 14.838 1.00 56.66 84 GLU A N 1
ATOM 666 C CA . GLU A 1 84 ? 19.985 12.908 13.630 1.00 56.66 84 GLU A CA 1
ATOM 667 C C . GLU A 1 84 ? 20.526 14.329 13.877 1.00 56.66 84 GLU A C 1
ATOM 669 O O . GLU A 1 84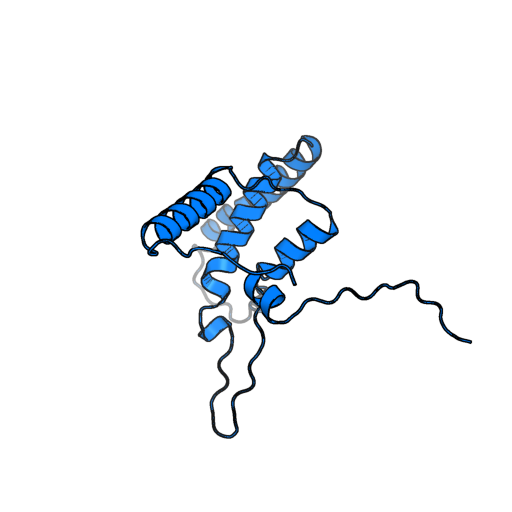 ? 21.562 14.705 13.336 1.00 56.66 84 GLU A O 1
ATOM 674 N N . ASN A 1 85 ? 19.885 15.094 14.768 1.00 51.09 85 ASN A N 1
ATOM 675 C CA . ASN A 1 85 ? 20.361 16.418 15.176 1.00 51.09 85 ASN A CA 1
ATOM 676 C C . ASN A 1 85 ? 21.597 16.379 16.101 1.00 51.09 85 ASN A C 1
ATOM 678 O O . ASN A 1 85 ? 22.339 17.359 16.164 1.00 51.09 85 ASN A O 1
ATOM 682 N N . ASN A 1 86 ? 21.840 15.275 16.816 1.00 50.00 86 ASN A N 1
ATOM 683 C CA . ASN A 1 86 ? 22.992 15.130 17.716 1.00 50.00 86 ASN A CA 1
ATOM 684 C C . ASN A 1 86 ? 24.232 14.566 17.002 1.00 50.00 86 ASN A C 1
ATOM 686 O O . ASN A 1 86 ? 25.357 14.935 17.349 1.00 50.00 86 ASN A O 1
ATOM 690 N N . ASP A 1 87 ? 24.043 13.752 15.962 1.00 51.19 87 ASP A N 1
ATOM 691 C CA . ASP A 1 87 ? 25.137 13.163 15.175 1.00 51.19 87 ASP A CA 1
ATOM 692 C C . ASP A 1 87 ? 25.831 14.174 14.241 1.00 51.19 87 ASP A C 1
ATOM 694 O O . ASP A 1 87 ? 26.896 13.902 13.686 1.00 51.19 87 ASP A O 1
ATOM 698 N N . GLN A 1 88 ? 25.299 15.395 14.125 1.00 47.94 88 GLN A N 1
ATOM 699 C CA . GLN A 1 88 ? 25.897 16.459 13.317 1.00 47.94 88 GLN A CA 1
ATOM 700 C C . GLN A 1 88 ? 27.085 17.177 13.992 1.0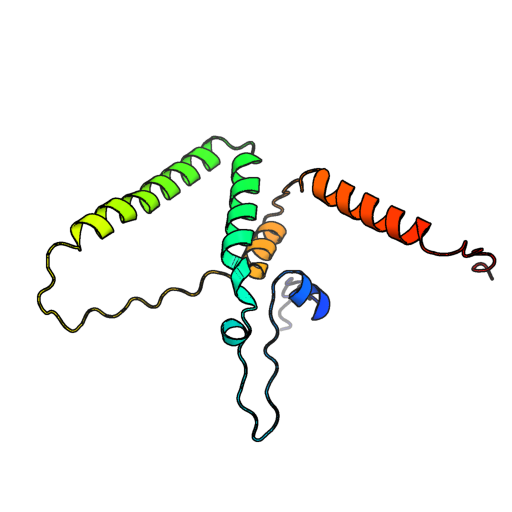0 47.94 88 GLN A C 1
ATOM 702 O O . GLN A 1 88 ? 27.650 18.098 13.402 1.00 47.94 88 GLN A O 1
ATOM 707 N N . THR A 1 89 ? 27.499 16.775 15.204 1.00 41.22 89 THR A N 1
ATOM 708 C CA . THR A 1 89 ? 28.580 17.455 15.952 1.00 41.22 89 THR A CA 1
ATOM 709 C C . THR A 1 89 ? 29.929 16.743 16.013 1.00 41.22 89 THR A C 1
ATOM 711 O O . THR A 1 89 ? 30.846 17.308 16.595 1.00 41.22 89 THR A O 1
ATOM 714 N N . ASN A 1 90 ? 30.139 15.600 15.350 1.00 37.12 90 ASN A N 1
ATOM 715 C CA . ASN A 1 90 ? 31.482 15.011 15.237 1.00 37.12 90 ASN A CA 1
ATOM 716 C C . ASN A 1 90 ? 31.769 14.491 13.823 1.00 37.12 90 ASN A C 1
ATOM 718 O O . ASN A 1 90 ? 31.786 13.290 13.560 1.00 37.12 90 ASN A O 1
ATOM 722 N N . ILE A 1 91 ? 32.071 15.416 12.907 1.00 47.50 91 ILE A N 1
ATOM 723 C CA . ILE A 1 91 ? 32.870 15.091 11.721 1.00 47.50 91 ILE A CA 1
ATOM 724 C C . ILE A 1 91 ? 34.310 14.869 12.194 1.00 47.50 91 ILE A C 1
ATOM 726 O O . ILE A 1 91 ? 35.116 15.792 12.179 1.00 47.50 91 ILE A O 1
ATOM 730 N N . THR A 1 92 ? 34.639 13.648 12.603 1.00 38.16 92 THR A N 1
ATOM 731 C CA . THR A 1 92 ? 36.020 13.147 12.621 1.00 38.16 92 THR A CA 1
ATOM 732 C C . THR A 1 92 ? 36.026 11.618 12.569 1.00 38.16 92 THR A C 1
ATOM 734 O O . THR A 1 92 ? 35.834 10.931 13.563 1.00 38.16 92 THR A O 1
ATOM 737 N N . ASN A 1 93 ? 36.295 11.106 11.367 1.00 45.97 93 ASN A N 1
ATOM 738 C CA . ASN A 1 93 ? 37.006 9.859 11.077 1.00 45.97 93 ASN A CA 1
ATOM 739 C C . ASN A 1 93 ? 36.669 8.621 11.929 1.00 45.97 93 ASN A C 1
ATOM 741 O O . ASN A 1 93 ? 37.450 8.255 12.803 1.00 45.97 93 ASN A O 1
ATOM 745 N N . VAL A 1 94 ? 35.634 7.870 11.545 1.00 33.66 94 VAL A N 1
ATOM 746 C CA . VAL A 1 94 ? 35.640 6.406 11.706 1.00 33.66 94 VAL A CA 1
ATOM 747 C C . VAL A 1 94 ? 35.048 5.781 10.445 1.00 33.66 94 VAL A C 1
ATOM 749 O O . VAL A 1 94 ? 33.839 5.740 10.240 1.00 33.66 94 VAL A O 1
ATOM 752 N N . THR A 1 95 ? 35.933 5.321 9.564 1.00 45.00 95 THR A N 1
ATOM 753 C CA . THR A 1 95 ? 35.613 4.301 8.569 1.00 45.00 95 THR A CA 1
ATOM 754 C C . THR A 1 95 ? 35.167 3.032 9.299 1.00 45.00 95 THR A C 1
ATOM 756 O O . THR A 1 95 ? 35.754 2.669 10.316 1.00 45.00 95 THR A O 1
ATOM 759 N N . ASN A 1 96 ? 34.162 2.350 8.743 1.00 45.81 96 ASN A N 1
ATOM 760 C CA . ASN A 1 96 ? 33.551 1.098 9.221 1.00 45.81 96 ASN A CA 1
ATOM 761 C C . ASN A 1 96 ? 32.334 1.283 10.139 1.00 45.81 96 ASN A C 1
ATOM 763 O O . ASN A 1 96 ? 32.274 0.753 11.244 1.00 45.81 96 ASN A O 1
ATOM 767 N N . THR A 1 97 ? 31.310 1.965 9.639 1.00 34.66 97 THR A N 1
ATOM 768 C CA . THR A 1 97 ? 29.932 1.603 9.981 1.00 34.66 97 THR A CA 1
ATOM 769 C C . THR A 1 97 ? 29.402 0.807 8.800 1.00 34.66 97 THR A C 1
ATOM 771 O O . THR A 1 97 ? 29.382 1.308 7.675 1.00 34.66 97 THR A O 1
ATOM 774 N N . GLU A 1 98 ? 29.047 -0.457 9.029 1.00 42.09 98 GLU A N 1
ATOM 775 C CA . GLU A 1 98 ? 28.185 -1.191 8.108 1.00 42.09 98 GLU A CA 1
ATOM 776 C C . GLU A 1 98 ? 26.975 -0.297 7.846 1.00 42.09 98 GLU A C 1
ATOM 778 O O . GLU A 1 98 ? 26.188 -0.022 8.752 1.00 42.09 98 GLU A O 1
ATOM 783 N N . ILE A 1 99 ? 26.880 0.236 6.628 1.00 39.91 99 ILE A N 1
ATOM 784 C CA . ILE A 1 99 ? 25.684 0.923 6.165 1.00 39.91 99 ILE A CA 1
ATOM 785 C C . ILE A 1 99 ? 24.592 -0.136 6.275 1.00 39.91 99 ILE A C 1
ATOM 787 O O . ILE A 1 99 ? 24.554 -1.057 5.455 1.00 39.91 99 ILE A O 1
ATOM 791 N N . MET A 1 100 ? 23.763 -0.057 7.323 1.00 38.56 100 MET A N 1
ATOM 792 C CA . MET A 1 100 ? 22.523 -0.822 7.397 1.00 38.56 100 MET A CA 1
ATOM 793 C C . MET A 1 100 ? 21.863 -0.642 6.030 1.00 38.56 100 MET A C 1
ATOM 795 O O . MET A 1 100 ? 21.679 0.511 5.620 1.00 38.56 100 MET A O 1
ATOM 799 N N . PRO A 1 101 ? 21.602 -1.724 5.271 1.00 38.88 101 PRO A N 1
ATOM 800 C CA . PRO A 1 101 ? 20.980 -1.578 3.972 1.00 38.88 101 PRO A CA 1
ATOM 801 C C . PRO A 1 101 ? 19.718 -0.766 4.213 1.00 38.88 101 PRO A C 1
ATOM 803 O O . PRO A 1 101 ? 18.951 -1.116 5.109 1.00 38.88 101 PRO A O 1
ATOM 806 N N . ILE A 1 102 ? 19.537 0.331 3.475 1.00 48.66 102 ILE A N 1
ATOM 807 C CA . ILE A 1 102 ? 18.248 1.015 3.415 1.00 48.66 102 ILE A CA 1
ATOM 808 C C . ILE A 1 102 ? 17.267 -0.092 3.049 1.00 48.66 102 ILE A C 1
ATOM 810 O O . ILE A 1 102 ? 17.275 -0.559 1.906 1.00 48.66 102 ILE A O 1
ATOM 814 N N . GLU A 1 103 ? 16.537 -0.613 4.038 1.00 55.62 103 GLU A N 1
ATOM 815 C CA . GLU A 1 103 ? 15.625 -1.710 3.785 1.00 55.62 103 GLU A CA 1
ATOM 816 C C . GLU A 1 103 ? 14.661 -1.193 2.733 1.00 55.62 103 GLU A C 1
ATOM 818 O O . GLU A 1 103 ? 14.074 -0.115 2.872 1.00 55.62 103 GLU A O 1
ATOM 823 N N . SER A 1 104 ? 14.585 -1.913 1.616 1.00 65.50 104 SER A N 1
ATOM 824 C CA . SER A 1 104 ? 13.734 -1.513 0.512 1.00 65.50 104 SER A CA 1
ATOM 825 C C . SER A 1 104 ? 12.318 -1.379 1.054 1.00 65.50 104 SER A C 1
ATOM 827 O O . SER A 1 104 ? 11.736 -2.379 1.486 1.00 65.50 104 SER A O 1
ATOM 829 N N . SER A 1 105 ? 11.792 -0.151 1.056 1.00 71.06 105 SER A N 1
ATOM 830 C CA . SER A 1 105 ? 10.422 0.127 1.478 1.00 71.06 105 SER A CA 1
ATOM 831 C C . SER A 1 105 ? 9.474 -0.881 0.817 1.00 71.06 105 SER A C 1
ATOM 833 O O . SER A 1 105 ? 9.645 -1.189 -0.372 1.00 71.06 105 SER A O 1
ATOM 835 N N . PRO A 1 106 ? 8.507 -1.447 1.557 1.00 83.00 106 PRO A N 1
ATOM 836 C CA . PRO A 1 106 ? 7.572 -2.400 0.984 1.00 83.00 106 PRO A CA 1
ATOM 837 C C . PRO A 1 106 ? 6.852 -1.783 -0.218 1.00 83.00 106 PRO A C 1
ATOM 839 O O . PRO A 1 106 ? 6.398 -0.642 -0.168 1.00 83.00 106 PRO A O 1
ATOM 842 N N . SER A 1 107 ? 6.708 -2.565 -1.292 1.00 87.62 107 SER A N 1
ATOM 843 C CA . SER A 1 107 ? 5.944 -2.122 -2.462 1.00 87.62 107 SER A CA 1
ATOM 844 C C . SER A 1 107 ? 4.500 -1.789 -2.084 1.00 87.62 107 SER A C 1
ATOM 846 O O . SER A 1 107 ? 3.917 -2.419 -1.187 1.00 87.62 107 SER A O 1
ATOM 848 N N . LEU A 1 108 ? 3.877 -0.875 -2.829 1.00 89.94 108 LEU A N 1
ATOM 849 C CA . LEU A 1 108 ? 2.461 -0.550 -2.641 1.00 89.94 108 LEU A CA 1
ATOM 850 C C . LEU A 1 108 ? 1.573 -1.802 -2.740 1.00 89.94 108 LEU A C 1
ATOM 852 O O . LEU A 1 108 ? 0.608 -1.958 -1.984 1.00 89.94 108 LEU A O 1
ATOM 856 N N . PHE A 1 109 ? 1.930 -2.733 -3.629 1.00 90.56 109 PHE A N 1
ATOM 857 C CA . PHE A 1 109 ? 1.250 -4.017 -3.761 1.00 90.56 109 PHE A CA 1
ATOM 858 C C . PHE A 1 109 ? 1.295 -4.847 -2.477 1.00 90.56 109 PHE A C 1
ATOM 860 O O . PHE A 1 109 ? 0.282 -5.439 -2.093 1.00 90.56 109 PHE A O 1
ATOM 867 N N . THR A 1 110 ? 2.442 -4.887 -1.795 1.00 90.00 110 THR A N 1
ATOM 868 C CA . THR A 1 110 ? 2.606 -5.608 -0.525 1.00 90.00 110 THR A CA 1
ATOM 869 C C . THR A 1 110 ? 1.647 -5.056 0.523 1.00 90.00 110 THR A C 1
ATOM 871 O O . THR A 1 110 ? 0.891 -5.820 1.127 1.00 90.00 110 THR A O 1
ATOM 874 N N . ILE A 1 111 ? 1.608 -3.731 0.685 1.00 91.62 111 ILE A N 1
ATOM 875 C CA . ILE A 1 111 ? 0.724 -3.071 1.652 1.00 91.62 111 ILE A CA 1
ATOM 876 C C . ILE A 1 111 ? -0.748 -3.353 1.323 1.00 91.62 111 ILE A C 1
ATOM 878 O O . ILE A 1 111 ? -1.501 -3.824 2.179 1.00 91.62 111 ILE A O 1
ATOM 882 N N . LYS A 1 112 ? -1.166 -3.170 0.065 1.00 91.31 112 LYS A N 1
ATOM 883 C CA . LYS A 1 112 ? -2.541 -3.471 -0.367 1.00 91.31 112 LYS A CA 1
ATOM 884 C C . LYS A 1 112 ? -2.913 -4.941 -0.185 1.00 91.31 112 LYS A C 1
ATOM 886 O O . LYS A 1 112 ? -4.053 -5.256 0.161 1.00 91.31 112 LYS A O 1
ATOM 891 N N . THR A 1 113 ? -1.969 -5.850 -0.413 1.00 90.38 113 THR A N 1
ATOM 892 C CA . THR A 1 113 ? -2.178 -7.287 -0.219 1.00 90.38 113 THR A CA 1
ATOM 893 C C . THR A 1 113 ? -2.431 -7.595 1.248 1.00 90.38 113 THR A C 1
ATOM 895 O O . THR A 1 113 ? -3.415 -8.266 1.551 1.00 90.38 113 THR A O 1
ATOM 898 N N . ILE A 1 114 ? -1.620 -7.052 2.161 1.00 91.00 114 ILE A N 1
ATOM 899 C CA . ILE A 1 114 ? -1.836 -7.162 3.611 1.00 91.00 114 ILE A CA 1
ATOM 900 C C . ILE A 1 114 ? -3.247 -6.677 3.957 1.00 91.00 114 ILE A C 1
ATOM 902 O O . ILE A 1 114 ? -4.017 -7.412 4.571 1.00 91.00 114 ILE A O 1
ATOM 906 N N . PHE A 1 115 ? -3.650 -5.503 3.475 1.00 90.81 115 PHE A N 1
ATOM 907 C CA . PHE A 1 115 ? -4.977 -4.953 3.758 1.00 90.81 115 PHE A CA 1
ATOM 908 C C . PHE A 1 115 ? -6.104 -5.882 3.295 1.00 90.81 115 PHE A C 1
ATOM 910 O O . PHE A 1 115 ? -7.027 -6.167 4.061 1.00 90.81 115 PHE A O 1
ATOM 917 N N . LYS A 1 116 ? -5.997 -6.439 2.083 1.00 88.81 116 LYS A N 1
ATOM 918 C CA . LYS A 1 116 ? -6.957 -7.424 1.560 1.00 88.81 116 LYS A CA 1
ATOM 919 C C . LYS A 1 116 ? -6.962 -8.722 2.378 1.00 88.81 116 LYS A C 1
ATOM 921 O O . LYS A 1 116 ? -8.034 -9.267 2.635 1.00 88.81 116 LYS A O 1
ATOM 926 N N . LEU A 1 117 ? -5.798 -9.217 2.808 1.00 89.00 117 LEU A N 1
ATOM 927 C CA . LEU A 1 117 ? -5.674 -10.434 3.622 1.00 89.00 117 LEU A CA 1
ATOM 928 C C . LEU A 1 117 ? -6.341 -10.279 4.992 1.00 89.00 117 LEU A C 1
ATOM 930 O O . LEU A 1 117 ? -7.054 -11.186 5.424 1.00 89.00 117 LEU A O 1
ATOM 934 N N . TYR A 1 118 ? -6.156 -9.125 5.632 1.00 88.44 118 TYR A N 1
ATOM 935 C CA . TYR A 1 118 ? -6.754 -8.794 6.927 1.00 88.44 118 TYR A CA 1
ATOM 936 C C . TYR A 1 118 ? -8.168 -8.206 6.819 1.00 88.44 118 TYR A C 1
ATOM 938 O O . TYR A 1 118 ? -8.749 -7.832 7.834 1.00 88.44 118 TYR A O 1
ATOM 946 N N . LYS A 1 119 ? -8.750 -8.156 5.609 1.00 87.25 119 LYS A N 1
ATOM 947 C CA . LYS A 1 119 ? -10.088 -7.600 5.336 1.00 87.25 119 LYS A CA 1
ATOM 948 C C . LYS A 1 119 ? -10.257 -6.166 5.855 1.00 87.25 119 LYS A C 1
ATOM 950 O O . LYS A 1 119 ? -11.338 -5.782 6.300 1.00 87.25 119 LYS A O 1
ATOM 955 N N . ILE A 1 120 ? -9.188 -5.379 5.789 1.00 86.44 120 ILE A N 1
ATOM 956 C CA . ILE A 1 120 ? -9.209 -3.962 6.131 1.00 86.44 120 ILE A CA 1
ATOM 957 C C . ILE A 1 120 ? -9.998 -3.233 5.044 1.00 86.44 120 ILE A C 1
ATOM 959 O O . ILE A 1 120 ? -9.601 -3.232 3.879 1.00 86.44 120 ILE A O 1
ATOM 963 N N . GLN A 1 121 ? -11.120 -2.626 5.427 1.00 79.38 121 GLN A N 1
ATOM 964 C CA . GLN A 1 121 ? -11.888 -1.767 4.535 1.00 79.38 121 GLN A CA 1
ATOM 965 C C . GLN A 1 121 ? -11.476 -0.322 4.764 1.00 79.38 121 GLN A C 1
ATOM 967 O O . GLN A 1 121 ? -11.634 0.207 5.861 1.00 79.38 121 GLN A O 1
ATOM 972 N N . ILE A 1 122 ? -10.942 0.302 3.720 1.00 76.88 122 ILE A N 1
ATOM 973 C CA . ILE A 1 122 ? -10.775 1.747 3.675 1.00 76.88 122 ILE A CA 1
ATOM 974 C C . ILE A 1 122 ? -11.873 2.243 2.759 1.00 76.88 122 ILE A C 1
ATOM 976 O O . ILE A 1 122 ? -11.909 1.880 1.584 1.00 76.88 122 ILE A O 1
ATOM 980 N N . ASN A 1 123 ? -12.778 3.052 3.295 1.00 65.44 123 ASN A N 1
ATOM 981 C CA . ASN A 1 123 ? -13.687 3.793 2.443 1.00 65.44 123 ASN A CA 1
ATOM 982 C C . ASN A 1 123 ? -12.812 4.753 1.635 1.00 65.44 123 ASN A C 1
ATOM 984 O O . ASN A 1 123 ? -12.252 5.697 2.197 1.00 65.44 123 ASN A O 1
ATOM 988 N N . ASN A 1 124 ? -12.649 4.503 0.334 1.00 53.19 124 ASN A N 1
ATOM 989 C CA . ASN A 1 124 ? -12.167 5.550 -0.559 1.00 53.19 124 ASN A CA 1
ATOM 990 C C . ASN A 1 124 ? -13.098 6.742 -0.336 1.00 53.19 124 ASN A C 1
ATOM 992 O O . ASN A 1 124 ? -14.317 6.545 -0.246 1.00 53.19 124 ASN A O 1
ATOM 996 N N . SER A 1 125 ? -12.548 7.950 -0.159 1.00 45.19 125 SER A N 1
ATOM 997 C CA . SER A 1 125 ? -13.424 9.109 -0.015 1.00 45.19 125 SER A CA 1
ATOM 998 C C . SER A 1 125 ? -14.376 9.112 -1.221 1.00 45.19 125 SER A C 1
ATOM 1000 O O . SER A 1 125 ? -13.965 8.745 -2.330 1.00 45.19 125 SER A O 1
ATOM 1002 N N . PRO A 1 126 ? -15.660 9.458 -1.035 1.00 50.56 126 PRO A N 1
ATOM 1003 C CA . PRO A 1 126 ? -16.631 9.486 -2.125 1.00 50.56 126 PRO A CA 1
ATOM 1004 C C . PRO A 1 126 ? -16.188 10.338 -3.331 1.00 50.56 126 PRO A C 1
ATOM 1006 O O . PRO A 1 126 ? -16.779 10.211 -4.402 1.00 50.56 126 PRO A O 1
ATOM 1009 N N . GLU A 1 127 ? -15.137 11.155 -3.200 1.00 51.75 127 GLU A N 1
ATOM 1010 C CA . GLU A 1 127 ? -14.505 11.911 -4.284 1.00 51.75 127 GLU A CA 1
ATOM 1011 C C . GLU A 1 127 ? -13.855 11.026 -5.354 1.00 51.75 127 GLU A C 1
ATOM 1013 O O . GLU A 1 127 ? -13.968 11.355 -6.528 1.00 51.75 127 GLU A O 1
ATOM 1018 N N . GLU A 1 128 ? -13.252 9.878 -5.024 1.00 49.62 128 GLU A N 1
ATOM 1019 C CA . GLU A 1 128 ? -12.615 9.017 -6.039 1.00 49.62 128 GLU A CA 1
ATOM 1020 C C . GLU A 1 128 ? -13.666 8.335 -6.936 1.00 49.62 128 GLU A C 1
ATOM 1022 O O . GLU A 1 128 ? -13.551 8.329 -8.163 1.00 49.62 128 GLU A O 1
ATOM 1027 N N . CYS A 1 129 ? -14.753 7.835 -6.335 1.00 45.06 129 CYS A N 1
ATOM 1028 C CA . CYS A 1 129 ? -15.908 7.313 -7.073 1.00 45.06 129 CYS A CA 1
ATOM 1029 C C . CYS A 1 129 ? -16.647 8.417 -7.840 1.00 45.06 129 CYS A C 1
ATOM 1031 O O . CYS A 1 129 ? -17.080 8.187 -8.971 1.00 45.06 129 CYS A O 1
ATOM 1033 N N . SER A 1 130 ? -16.761 9.617 -7.261 1.00 54.81 130 SER A N 1
ATOM 1034 C CA . SER A 1 130 ? -17.371 10.767 -7.937 1.00 54.81 130 SER A CA 1
ATOM 1035 C C . SER A 1 130 ? -16.546 11.213 -9.138 1.00 54.81 130 SER A C 1
ATOM 1037 O O . SER A 1 130 ? -17.124 11.488 -10.185 1.00 54.81 130 SER A O 1
ATOM 1039 N N . GLN A 1 131 ? -15.214 11.206 -9.044 1.00 57.03 131 GLN A N 1
ATOM 1040 C CA . GLN A 1 131 ? -14.327 11.586 -10.141 1.00 57.03 131 GLN A CA 1
ATOM 1041 C C . GLN A 1 131 ? -14.343 10.553 -11.271 1.00 57.03 131 GLN A C 1
ATOM 1043 O O . GLN A 1 131 ? -14.364 10.927 -12.442 1.00 57.03 131 GLN A O 1
ATOM 1048 N N . ILE A 1 132 ? -14.402 9.254 -10.948 1.00 61.84 132 ILE A N 1
ATOM 1049 C CA . ILE A 1 132 ? -14.612 8.191 -11.944 1.00 61.84 132 ILE A CA 1
ATOM 1050 C C . ILE A 1 132 ? -15.968 8.381 -12.638 1.00 61.84 132 ILE A C 1
ATOM 1052 O O . ILE A 1 132 ? -16.035 8.321 -13.866 1.00 61.84 132 ILE A O 1
ATOM 1056 N N . GLY A 1 133 ? -17.030 8.664 -11.876 1.00 61.62 133 GLY A N 1
ATOM 1057 C CA . GLY A 1 133 ? -18.359 8.962 -12.413 1.00 61.62 133 GLY A CA 1
ATOM 1058 C C . GLY A 1 133 ? -18.372 10.188 -13.331 1.00 61.62 133 GLY A C 1
ATOM 1059 O O . GLY A 1 133 ? -18.920 10.116 -14.432 1.00 61.62 133 GLY A O 1
ATOM 1060 N N . PHE A 1 134 ? -17.717 11.279 -12.922 1.00 66.62 134 PHE A N 1
ATOM 1061 C CA . PHE A 1 134 ? -17.563 12.514 -13.701 1.00 66.62 134 PHE A CA 1
ATOM 1062 C C . PHE A 1 134 ? -16.781 12.285 -14.994 1.00 66.62 134 PHE A C 1
ATOM 1064 O O . PHE A 1 134 ? -17.221 12.686 -16.069 1.00 66.62 134 PHE A O 1
ATOM 1071 N N . ASN A 1 135 ? -15.651 11.584 -14.913 1.00 69.38 135 ASN A N 1
ATOM 1072 C CA . ASN A 1 135 ? -14.828 11.270 -16.077 1.00 69.38 135 ASN A CA 1
ATOM 1073 C C . ASN A 1 135 ? -15.578 10.349 -17.051 1.00 69.38 135 ASN A C 1
ATOM 1075 O O . ASN A 1 135 ? -15.483 10.524 -18.265 1.00 69.38 135 ASN A O 1
ATOM 1079 N N . LEU A 1 136 ? -16.360 9.390 -16.549 1.00 68.44 136 LEU A N 1
ATOM 1080 C CA . LEU A 1 136 ? -17.194 8.524 -17.383 1.00 68.44 136 LEU A CA 1
ATOM 1081 C C . LEU A 1 136 ? -18.296 9.324 -18.095 1.00 68.44 136 LEU A C 1
ATOM 1083 O O . LEU A 1 136 ? -18.494 9.157 -19.296 1.00 68.44 136 LEU A O 1
ATOM 1087 N N . THR A 1 137 ? -18.976 10.231 -17.387 1.00 65.31 137 THR A N 1
ATOM 1088 C CA . THR A 1 137 ? -20.025 11.081 -17.978 1.00 65.31 137 THR A CA 1
ATOM 1089 C C . THR A 1 137 ? -19.475 12.086 -18.989 1.00 65.31 137 THR A C 1
ATOM 1091 O O . THR A 1 137 ? -20.096 12.289 -20.030 1.00 65.31 137 THR A O 1
ATOM 1094 N N . GLU A 1 138 ? -18.304 12.674 -18.746 1.00 68.25 138 GLU A N 1
ATOM 1095 C CA . GLU A 1 138 ? -17.603 13.535 -19.710 1.00 68.25 138 GLU A CA 1
ATOM 1096 C C . GLU A 1 138 ? -17.249 12.793 -21.006 1.00 68.25 138 GLU A C 1
ATOM 1098 O O . GLU A 1 138 ? -17.444 13.321 -22.101 1.00 68.25 138 GLU A O 1
ATOM 1103 N N . ASN A 1 139 ? -16.773 11.550 -20.906 1.00 66.38 139 ASN A N 1
ATOM 1104 C CA . ASN A 1 139 ? -16.449 10.742 -22.083 1.00 66.38 139 ASN A CA 1
ATOM 1105 C C . ASN A 1 139 ? -17.708 10.315 -22.857 1.00 66.38 139 ASN A C 1
ATOM 1107 O O . ASN A 1 139 ? -17.717 10.337 -24.088 1.00 66.38 139 ASN A O 1
ATOM 1111 N N . LEU A 1 140 ? -18.804 10.011 -22.157 1.00 62.00 140 LEU A N 1
ATOM 1112 C CA . LEU A 1 140 ? -20.091 9.699 -22.786 1.00 62.00 140 LEU A CA 1
ATOM 1113 C C . LEU A 1 140 ? -20.700 10.904 -23.519 1.00 62.00 140 LEU A C 1
ATOM 1115 O O . LEU A 1 140 ? -21.265 10.727 -24.592 1.00 62.00 140 LEU A O 1
ATOM 1119 N N . LYS A 1 141 ? -20.536 12.130 -23.002 1.00 61.75 141 LYS A N 1
ATOM 1120 C CA . LYS A 1 141 ? -20.975 13.366 -23.684 1.00 61.75 141 LYS A CA 1
ATOM 1121 C C . LYS A 1 141 ? -20.185 13.670 -24.961 1.00 61.75 141 LYS A C 1
ATOM 1123 O O . LYS A 1 141 ? -20.711 14.325 -25.854 1.00 61.75 141 LYS A O 1
ATOM 1128 N N . LYS A 1 142 ? -18.932 13.215 -25.045 1.00 64.12 142 LYS A N 1
ATOM 1129 C CA . LYS A 1 142 ? -18.041 13.423 -26.203 1.00 64.12 142 LYS A CA 1
ATOM 1130 C C . LYS A 1 142 ? -18.217 12.375 -27.299 1.00 64.12 142 LYS A C 1
ATOM 1132 O O . LYS A 1 142 ? -17.690 12.551 -28.394 1.00 64.12 142 LYS A O 1
ATOM 1137 N N . THR A 1 143 ? -18.948 11.299 -27.019 1.00 50.25 143 THR A N 1
ATOM 1138 C CA . THR A 1 143 ? -19.167 10.216 -27.979 1.00 50.25 143 THR A CA 1
ATOM 1139 C C . THR A 1 143 ? -20.536 10.412 -28.641 1.00 50.25 143 THR A C 1
ATOM 1141 O O . THR A 1 143 ? -21.528 10.542 -27.924 1.00 50.25 143 THR A O 1
ATOM 1144 N N . PRO A 1 144 ? -20.649 10.456 -29.982 1.00 51.94 144 PRO A N 1
ATOM 1145 C CA . PRO A 1 144 ? -21.955 10.509 -30.633 1.00 51.94 144 PRO A CA 1
ATOM 1146 C C . PRO A 1 144 ? -22.780 9.272 -30.252 1.00 51.94 144 PRO A C 1
ATOM 1148 O O . PRO A 1 144 ? -22.230 8.185 -30.076 1.00 51.94 144 PRO A O 1
ATOM 1151 N N . ALA A 1 145 ? -24.094 9.455 -30.093 1.00 52.72 145 ALA A N 1
ATOM 1152 C CA . ALA A 1 145 ? -25.010 8.458 -29.545 1.00 52.72 145 ALA A CA 1
ATOM 1153 C C . ALA A 1 145 ? -24.861 7.086 -30.227 1.00 52.72 145 ALA A C 1
ATOM 1155 O O . ALA A 1 145 ? -25.319 6.875 -31.351 1.00 52.72 145 ALA A O 1
ATOM 1156 N N . ILE A 1 146 ? -24.254 6.130 -29.523 1.00 48.69 146 ILE A N 1
ATOM 1157 C CA . ILE A 1 146 ? -24.232 4.735 -29.953 1.00 48.69 146 ILE A CA 1
ATOM 1158 C C . ILE A 1 146 ? -25.621 4.168 -29.659 1.00 48.69 146 ILE A C 1
ATOM 1160 O O . ILE A 1 146 ? -25.973 3.889 -28.512 1.00 48.69 146 ILE A O 1
ATOM 1164 N N . ARG A 1 147 ? -26.437 4.009 -30.705 1.00 38.88 147 ARG A N 1
ATOM 1165 C CA . ARG A 1 147 ? -27.659 3.202 -30.643 1.00 38.88 147 ARG A CA 1
ATOM 1166 C C . ARG A 1 147 ? -27.245 1.751 -30.399 1.00 38.88 147 ARG A C 1
ATOM 1168 O O . ARG A 1 147 ? -26.853 1.053 -31.329 1.00 38.88 147 ARG A O 1
ATOM 1175 N N . ILE A 1 148 ? -27.345 1.289 -29.155 1.00 42.66 148 ILE A N 1
ATOM 1176 C CA . ILE A 1 148 ? -27.256 -0.140 -28.842 1.00 42.66 148 ILE A CA 1
ATOM 1177 C C . ILE A 1 148 ? -28.601 -0.765 -29.214 1.00 42.66 148 ILE A C 1
ATOM 1179 O O . ILE A 1 148 ? -29.483 -0.963 -28.383 1.00 42.66 148 ILE A O 1
ATOM 1183 N N . THR A 1 149 ? -28.785 -1.034 -30.500 1.00 41.72 149 THR A N 1
ATOM 1184 C CA . THR A 1 149 ? -29.792 -1.984 -30.966 1.00 41.72 149 THR A CA 1
ATOM 1185 C C . THR A 1 149 ? -29.053 -3.230 -31.420 1.00 41.72 149 THR A C 1
ATOM 1187 O O . THR A 1 149 ? -28.279 -3.138 -32.366 1.00 41.72 149 THR A O 1
ATOM 1190 N N . GLN A 1 150 ? -29.364 -4.362 -30.778 1.00 42.41 150 GLN A N 1
ATOM 1191 C CA . GLN A 1 150 ? -28.952 -5.745 -31.086 1.00 42.41 150 GLN A CA 1
ATOM 1192 C C . GLN A 1 150 ? -27.771 -6.306 -30.274 1.00 42.41 150 GLN A C 1
ATOM 1194 O O . GLN A 1 150 ? -26.655 -6.400 -30.758 1.00 42.41 150 GLN A O 1
ATOM 1199 N N . PHE A 1 151 ? -28.076 -6.802 -29.070 1.00 38.72 151 PHE A N 1
ATOM 1200 C CA . PHE A 1 151 ? -27.413 -7.975 -28.479 1.00 38.72 151 PHE A CA 1
ATOM 1201 C C . PHE A 1 151 ? -28.446 -8.811 -27.710 1.00 38.72 151 PHE A C 1
ATOM 1203 O O . PHE A 1 151 ? -28.355 -8.992 -26.506 1.00 38.72 151 PHE A O 1
ATOM 1210 N N . PHE A 1 152 ? -29.472 -9.281 -28.420 1.00 39.62 152 PHE A N 1
ATOM 1211 C CA . PHE A 1 152 ? -30.229 -10.473 -28.036 1.00 39.62 152 PHE A CA 1
ATOM 1212 C C . PHE A 1 152 ? -30.640 -11.191 -29.320 1.00 39.62 152 PHE A C 1
ATOM 1214 O O . PHE A 1 152 ? -31.635 -10.841 -29.957 1.00 39.62 152 PHE A O 1
ATOM 1221 N N . LYS A 1 153 ? -29.819 -12.158 -29.720 1.00 37.06 153 LYS A N 1
ATOM 1222 C CA . LYS A 1 153 ? -30.222 -13.349 -30.459 1.00 37.06 153 LYS A CA 1
ATOM 1223 C C . LYS A 1 153 ? -29.264 -14.470 -30.096 1.00 37.06 153 LYS A C 1
ATOM 1225 O O . LYS A 1 153 ? -28.052 -14.175 -30.030 1.00 37.06 153 LYS A O 1
#

Sequence (153 aa):
MKAQSNYKARYICCDCYEKEGGHLYKKPGRGKIASNCHLEGKHEQDLIKSLELMNKWIISTNNKQLQMKILNLMVSALQILNSENNDQTNITNVTNTEIMPIESSPSLFTIKTIFKLYKIQINNSPEECSQIGFNLTENLKKTPAIRITQFFK

Radius of gyration: 23.86 Å; chains: 1; bounding box: 67×58×53 Å

Secondary structure (DSSP, 8-state):
-------------HHHHHHTT-----PPPTTSPPP-TTTTTTTTTHHHHHHHHHHHHHHH---HHHHHHHHHHHHHHHTHHHHHTTGGG---------------PPPHHHHHHHHHHTT------HHHHHHHHHHHHHHHHHS----------